Protein AF-A0A5E4IDA1-F1 (afdb_monomer_lite)

Structure (mmCIF, N/CA/C/O backbone):
data_AF-A0A5E4IDA1-F1
#
_entry.id   AF-A0A5E4IDA1-F1
#
loop_
_atom_site.group_PDB
_atom_site.id
_atom_site.type_symbol
_atom_site.label_atom_id
_atom_site.label_alt_id
_atom_site.label_comp_id
_atom_site.label_asym_id
_atom_site.label_entity_id
_atom_site.label_seq_id
_atom_site.pdbx_PDB_ins_code
_atom_site.Cartn_x
_atom_site.Cartn_y
_atom_site.Cartn_z
_atom_site.occupancy
_atom_site.B_iso_or_equiv
_atom_site.auth_seq_id
_atom_site.auth_comp_id
_atom_site.auth_asym_id
_atom_site.auth_atom_id
_atom_site.pdbx_PDB_model_num
ATOM 1 N N . MET A 1 1 ? 0.642 -1.945 -26.791 1.00 78.25 1 MET A N 1
ATOM 2 C CA . MET A 1 1 ? 0.653 -0.581 -26.204 1.00 78.25 1 MET A CA 1
ATOM 3 C C . MET A 1 1 ? -0.577 -0.236 -25.346 1.00 78.25 1 MET A C 1
ATOM 5 O O . MET A 1 1 ? -0.395 0.118 -24.187 1.00 78.25 1 MET A O 1
ATOM 9 N N . ILE A 1 2 ? -1.821 -0.274 -25.864 1.00 87.00 2 ILE A N 1
ATOM 10 C CA . ILE A 1 2 ? -3.014 0.161 -25.088 1.00 87.00 2 ILE A CA 1
ATOM 11 C C . ILE A 1 2 ? -3.278 -0.725 -23.857 1.00 87.00 2 ILE A C 1
ATOM 13 O O . ILE A 1 2 ? -3.690 -0.237 -22.808 1.00 87.00 2 ILE A O 1
ATOM 17 N N . PHE A 1 3 ? -3.039 -2.029 -23.991 1.00 86.94 3 PHE A N 1
ATOM 18 C CA . PHE A 1 3 ? -3.317 -3.024 -22.959 1.00 86.94 3 PHE A CA 1
ATOM 19 C C . PHE A 1 3 ? -2.352 -2.883 -21.775 1.00 86.94 3 PHE A C 1
ATOM 21 O O . PHE A 1 3 ? -2.758 -2.919 -20.619 1.00 86.94 3 PHE A O 1
ATOM 28 N N . GLU A 1 4 ? -1.084 -2.626 -22.069 1.00 82.62 4 GLU A N 1
ATOM 29 C CA . GLU A 1 4 ? -0.014 -2.376 -21.112 1.00 82.62 4 GLU A CA 1
ATOM 30 C C . GLU A 1 4 ? -0.283 -1.086 -20.329 1.00 82.62 4 GLU A C 1
ATOM 32 O O . GLU A 1 4 ? -0.172 -1.073 -19.105 1.00 82.62 4 GLU A O 1
ATOM 37 N N . ILE A 1 5 ? -0.730 -0.024 -21.014 1.00 84.06 5 ILE A N 1
ATOM 38 C CA . ILE A 1 5 ? -1.144 1.231 -20.371 1.00 84.06 5 ILE A CA 1
ATOM 39 C C . ILE A 1 5 ? -2.334 0.995 -19.430 1.00 84.06 5 ILE A C 1
ATOM 41 O O . ILE A 1 5 ? -2.315 1.472 -18.296 1.00 84.06 5 ILE A O 1
ATOM 45 N N . LEU A 1 6 ? -3.346 0.231 -19.857 1.00 91.00 6 LEU A N 1
ATOM 46 C CA . LEU A 1 6 ? -4.493 -0.110 -19.007 1.00 91.00 6 LEU A CA 1
ATOM 47 C C . LEU A 1 6 ? -4.075 -0.891 -17.756 1.00 91.00 6 LEU A C 1
ATOM 49 O O . LEU A 1 6 ? -4.556 -0.588 -16.664 1.00 91.00 6 LEU A O 1
ATOM 53 N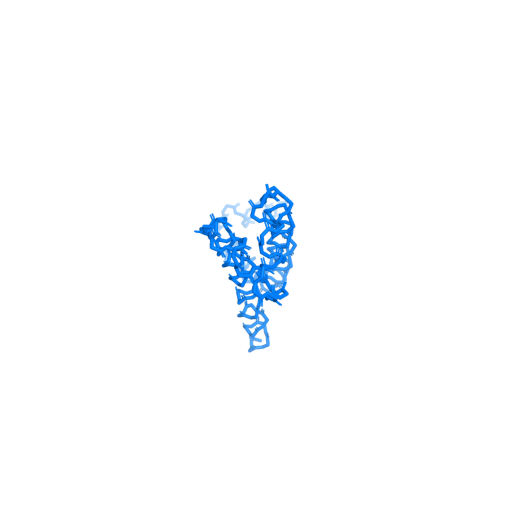 N . ILE A 1 7 ? -3.157 -1.852 -17.891 1.00 88.62 7 ILE A N 1
ATOM 54 C CA . ILE A 1 7 ? -2.617 -2.609 -16.755 1.00 88.62 7 ILE A CA 1
ATOM 55 C C . ILE A 1 7 ? -1.879 -1.682 -15.787 1.00 88.62 7 ILE A C 1
ATOM 57 O O . ILE A 1 7 ? -2.103 -1.761 -14.580 1.00 88.62 7 ILE A O 1
ATOM 61 N N . ILE A 1 8 ? -1.033 -0.781 -16.290 1.00 84.44 8 ILE A N 1
ATOM 62 C CA . ILE A 1 8 ? -0.301 0.172 -15.447 1.00 84.44 8 ILE A CA 1
ATOM 63 C C . ILE A 1 8 ? -1.277 1.084 -14.693 1.00 84.44 8 ILE A C 1
ATOM 65 O O . ILE A 1 8 ? -1.133 1.257 -13.485 1.00 84.44 8 ILE A O 1
ATOM 69 N N . ILE A 1 9 ? -2.303 1.616 -15.366 1.00 89.88 9 ILE A N 1
ATOM 70 C CA . ILE A 1 9 ? -3.338 2.445 -14.728 1.00 89.88 9 ILE A CA 1
ATOM 71 C C . ILE A 1 9 ? -4.067 1.659 -13.635 1.00 89.88 9 ILE A C 1
ATOM 73 O O . ILE A 1 9 ? -4.247 2.171 -12.529 1.00 89.88 9 ILE A O 1
ATOM 77 N N . LEU A 1 10 ? -4.445 0.408 -13.907 1.00 92.00 10 LEU A N 1
ATOM 78 C CA . LEU A 1 10 ? -5.089 -0.452 -12.918 1.00 92.00 10 LEU A CA 1
ATOM 79 C C . LEU A 1 10 ? -4.190 -0.660 -11.691 1.00 92.00 10 LEU A C 1
ATOM 81 O O . LEU A 1 10 ? -4.647 -0.503 -10.561 1.00 92.00 10 LEU A O 1
ATOM 85 N N . LEU A 1 11 ? -2.906 -0.958 -11.903 1.00 89.31 11 LEU A N 1
ATOM 86 C CA . LEU A 1 11 ? -1.934 -1.156 -10.826 1.00 89.31 11 LEU A CA 1
ATOM 87 C C . LEU A 1 11 ? -1.730 0.119 -9.993 1.00 89.31 11 LEU A C 1
ATOM 89 O O . LEU A 1 11 ? -1.651 0.032 -8.766 1.00 89.31 11 LEU A O 1
ATOM 93 N N . ILE A 1 12 ? -1.716 1.297 -10.626 1.00 88.94 12 ILE A N 1
ATOM 94 C CA . ILE A 1 12 ? -1.656 2.599 -9.939 1.00 88.94 12 ILE A CA 1
ATOM 95 C C . ILE A 1 12 ? -2.895 2.807 -9.063 1.00 88.94 12 ILE A C 1
ATOM 97 O O . ILE A 1 12 ? -2.761 3.183 -7.898 1.00 88.94 12 ILE A O 1
ATOM 101 N N . ILE A 1 13 ? -4.092 2.533 -9.591 1.00 94.75 13 ILE A N 1
ATOM 102 C CA . ILE A 1 13 ? -5.346 2.668 -8.836 1.00 94.75 13 ILE A CA 1
ATOM 103 C C . ILE A 1 13 ? -5.335 1.737 -7.624 1.00 94.75 13 ILE A C 1
ATOM 105 O O . ILE A 1 13 ? -5.613 2.182 -6.512 1.00 94.75 13 ILE A O 1
ATOM 109 N N . VAL A 1 14 ? -4.972 0.464 -7.808 1.00 94.19 14 VAL A N 1
ATOM 110 C CA . VAL A 1 14 ? -4.902 -0.506 -6.705 1.00 94.19 14 VAL A CA 1
ATOM 111 C C . VAL A 1 14 ? -3.907 -0.044 -5.637 1.00 94.19 14 VAL A C 1
ATOM 113 O O . VAL A 1 14 ? -4.224 -0.085 -4.449 1.00 94.19 14 VAL A O 1
ATOM 116 N N . ASN A 1 15 ? -2.734 0.453 -6.037 1.00 91.50 15 ASN A N 1
ATOM 117 C CA . ASN A 1 15 ? -1.742 0.979 -5.101 1.00 91.50 15 ASN A CA 1
ATOM 118 C C . ASN A 1 15 ? -2.282 2.184 -4.307 1.00 91.50 15 ASN A C 1
ATOM 120 O O . ASN A 1 15 ? -2.172 2.220 -3.080 1.00 91.50 15 ASN A O 1
ATOM 124 N N . GLY A 1 16 ? -2.948 3.116 -4.995 1.00 93.06 16 GLY A N 1
ATOM 125 C CA . GLY A 1 16 ? -3.606 4.266 -4.379 1.00 93.06 16 GLY A CA 1
ATOM 126 C C . GLY A 1 16 ? -4.693 3.862 -3.382 1.00 93.06 16 GLY A C 1
ATOM 127 O O . GLY A 1 16 ? -4.734 4.394 -2.276 1.00 93.06 16 GLY A O 1
ATOM 128 N N . LEU A 1 17 ? -5.531 2.877 -3.719 1.00 94.81 17 LEU A N 1
ATOM 129 C CA . LEU A 1 17 ? -6.573 2.366 -2.822 1.00 94.81 17 LEU A CA 1
ATOM 130 C C . LEU A 1 17 ? -5.990 1.746 -1.546 1.00 94.81 17 LEU A C 1
ATOM 132 O O . LEU A 1 17 ? -6.508 1.991 -0.452 1.00 94.81 17 LEU A O 1
ATOM 136 N N . LEU A 1 18 ? -4.903 0.979 -1.664 1.00 91.25 18 LEU A N 1
ATOM 137 C CA . LEU A 1 18 ? -4.213 0.398 -0.510 1.00 91.25 18 LEU A CA 1
ATOM 138 C C . LEU A 1 18 ? -3.632 1.489 0.404 1.00 91.25 18 LEU A C 1
ATOM 140 O O . LEU A 1 18 ? -3.861 1.460 1.614 1.00 91.25 18 LEU A O 1
ATOM 144 N N . ALA A 1 19 ? -2.951 2.483 -0.175 1.00 91.12 19 ALA A N 1
ATOM 145 C CA . ALA A 1 19 ? -2.367 3.599 0.568 1.00 91.12 19 ALA A CA 1
ATOM 146 C C . ALA A 1 19 ? -3.434 4.470 1.257 1.00 91.12 19 ALA A C 1
ATOM 148 O O . ALA A 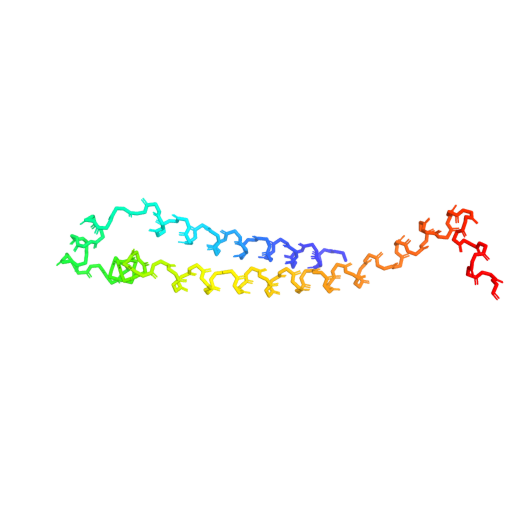1 19 ? -3.297 4.822 2.430 1.00 91.12 19 ALA A O 1
ATOM 149 N N . ILE A 1 20 ? -4.534 4.779 0.561 1.00 94.31 20 ILE A N 1
ATOM 150 C CA . ILE A 1 20 ? -5.650 5.549 1.126 1.00 94.31 20 ILE A CA 1
ATOM 151 C C . ILE A 1 20 ? -6.306 4.780 2.275 1.00 94.31 20 ILE A C 1
ATOM 153 O O . ILE A 1 20 ? -6.639 5.386 3.288 1.00 94.31 20 ILE A O 1
ATOM 157 N N . SER A 1 21 ? -6.452 3.457 2.163 1.00 91.25 21 SER A N 1
ATOM 158 C CA . SER A 1 21 ? -7.028 2.629 3.233 1.00 91.25 21 SER A CA 1
ATOM 159 C C . SER A 1 21 ? -6.180 2.667 4.510 1.00 91.25 21 SER A C 1
ATOM 161 O O . SER A 1 21 ? -6.716 2.848 5.605 1.00 91.25 21 SER A O 1
ATOM 163 N N . GLU A 1 22 ? -4.853 2.563 4.386 1.00 91.25 22 GLU A N 1
ATOM 164 C CA . GLU A 1 22 ? -3.919 2.712 5.512 1.00 91.25 22 GLU A CA 1
ATOM 165 C C . GLU A 1 22 ? -4.039 4.095 6.166 1.00 91.25 22 GLU A C 1
ATOM 167 O O . GLU A 1 22 ? -4.143 4.218 7.394 1.00 91.25 22 GLU A O 1
ATOM 172 N N . MET A 1 23 ? -4.050 5.142 5.337 1.00 91.69 23 MET A N 1
ATOM 173 C CA . MET A 1 23 ? -4.108 6.525 5.793 1.00 91.69 23 MET A CA 1
ATOM 174 C C . MET A 1 23 ? -5.449 6.843 6.459 1.00 91.69 23 MET A C 1
ATOM 176 O O . MET A 1 23 ? -5.472 7.456 7.523 1.00 91.69 23 MET A O 1
ATOM 180 N N . ALA A 1 24 ? -6.561 6.366 5.897 1.00 91.75 24 ALA A N 1
ATOM 181 C CA . ALA A 1 24 ? -7.900 6.543 6.445 1.00 91.75 24 ALA A CA 1
ATOM 182 C C . ALA A 1 24 ? -8.015 5.950 7.854 1.00 91.75 24 ALA A C 1
ATOM 184 O O . ALA A 1 24 ? -8.525 6.610 8.761 1.00 91.75 24 ALA A O 1
ATOM 185 N N . VAL A 1 25 ? -7.490 4.741 8.074 1.00 90.62 25 VAL A N 1
ATOM 186 C CA . VAL A 1 25 ? -7.496 4.116 9.405 1.00 90.62 25 VAL A CA 1
ATOM 187 C C . VAL A 1 25 ? -6.557 4.845 10.367 1.00 90.62 25 VAL A C 1
ATOM 189 O O . VAL A 1 25 ? -6.925 5.081 11.516 1.00 90.62 25 VAL A O 1
ATOM 192 N N . THR A 1 26 ? -5.376 5.259 9.905 1.00 89.62 26 THR A N 1
ATOM 193 C CA . THR A 1 26 ? -4.386 5.974 10.732 1.00 89.62 26 THR A CA 1
ATOM 194 C C . THR A 1 26 ? -4.876 7.360 11.167 1.00 89.62 26 THR A C 1
ATOM 196 O O . THR A 1 26 ? -4.605 7.783 12.289 1.00 89.62 26 THR A O 1
ATOM 199 N N . LEU A 1 27 ? -5.616 8.063 10.304 1.00 90.12 27 LEU A N 1
ATOM 200 C CA . LEU A 1 27 ? -6.187 9.384 10.589 1.00 90.12 27 LEU A CA 1
ATOM 201 C C . LEU A 1 27 ? -7.509 9.315 11.367 1.00 90.12 27 LEU A C 1
ATOM 203 O O . LEU A 1 27 ? -7.966 10.325 11.910 1.00 90.12 27 LEU A O 1
ATOM 207 N N . SER A 1 28 ? -8.145 8.146 11.426 1.00 91.62 28 SER A N 1
ATOM 208 C CA . SER A 1 28 ? -9.427 7.988 12.102 1.00 91.62 28 SER A CA 1
ATOM 209 C C . SER A 1 28 ? -9.294 8.128 13.616 1.00 91.62 28 SER A C 1
ATOM 211 O O . SER A 1 28 ? -8.443 7.522 14.270 1.00 91.62 28 SER A O 1
ATOM 213 N N . ARG A 1 29 ? -10.207 8.897 14.216 1.00 93.75 29 ARG A N 1
ATOM 214 C CA . ARG A 1 29 ? -10.300 9.010 15.675 1.00 93.75 29 ARG A CA 1
ATOM 215 C C . ARG A 1 29 ? -10.903 7.733 16.253 1.00 93.75 29 ARG A C 1
ATOM 217 O O . ARG A 1 29 ? -12.065 7.422 15.995 1.00 93.75 29 ARG A O 1
ATOM 224 N N . LYS A 1 30 ? -10.137 7.032 17.097 1.00 91.69 30 LYS A N 1
ATOM 225 C CA . LYS A 1 30 ? -10.564 5.776 17.744 1.00 91.69 30 LYS A CA 1
ATOM 226 C C . LYS A 1 30 ? -11.890 5.905 18.497 1.00 91.69 30 LYS A C 1
ATOM 228 O O . LYS A 1 30 ? -12.696 4.985 18.448 1.00 91.69 30 LYS A O 1
ATOM 233 N N . SER A 1 31 ? -12.134 7.043 19.151 1.00 93.88 31 SER A N 1
ATOM 234 C CA . SER A 1 31 ? -13.380 7.311 19.884 1.00 93.88 31 SER A CA 1
ATOM 235 C C . SER A 1 31 ? -14.616 7.299 18.979 1.00 93.88 31 SER A C 1
ATOM 237 O O . SER A 1 31 ? 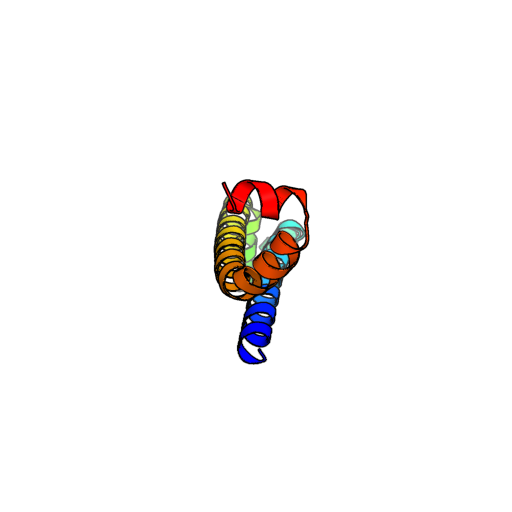-15.632 6.714 19.343 1.00 93.88 31 SER A O 1
ATOM 239 N N . ILE A 1 32 ? -14.510 7.879 17.780 1.00 93.69 32 ILE A N 1
ATOM 240 C CA . ILE A 1 32 ? -15.592 7.909 16.786 1.00 93.69 32 ILE A CA 1
ATOM 241 C C . ILE A 1 32 ? -15.852 6.497 16.256 1.00 93.69 32 ILE A C 1
ATOM 243 O O . ILE A 1 32 ? -16.993 6.048 16.211 1.00 93.69 32 ILE A O 1
ATOM 247 N N . LEU A 1 33 ? -14.792 5.758 15.919 1.00 93.62 33 LEU A N 1
ATOM 248 C CA . LEU A 1 33 ? -14.910 4.370 15.461 1.00 93.62 33 LEU A CA 1
ATOM 249 C C . LEU A 1 33 ? -15.537 3.458 16.525 1.00 93.62 33 LEU A C 1
ATOM 251 O O . LEU A 1 33 ? -16.371 2.609 16.206 1.00 93.62 33 LEU A O 1
ATOM 255 N N . GLN A 1 34 ? -15.184 3.659 17.796 1.00 94.44 34 GLN A N 1
ATOM 256 C CA . GLN A 1 34 ? -15.770 2.918 18.908 1.00 94.44 34 GLN A CA 1
ATOM 257 C C . GLN A 1 34 ? -17.270 3.196 19.048 1.00 94.44 34 GLN A C 1
ATOM 259 O O . GLN A 1 34 ? -18.041 2.269 19.286 1.00 94.44 34 GLN A O 1
ATOM 264 N N . GLN A 1 35 ? -17.689 4.456 18.900 1.00 96.12 35 GLN A N 1
ATOM 265 C CA . GLN A 1 35 ? -19.101 4.828 18.923 1.00 96.12 35 GLN A CA 1
ATOM 266 C C . GLN A 1 35 ? -19.863 4.169 17.765 1.00 96.12 35 GLN A C 1
ATOM 268 O O . GLN A 1 35 ? -20.839 3.466 18.008 1.00 96.12 35 GLN A O 1
ATOM 273 N N . LEU A 1 36 ? -19.366 4.298 16.534 1.00 94.12 36 LEU A N 1
ATOM 274 C CA . LEU A 1 36 ? -19.984 3.699 15.344 1.00 94.12 36 LEU A CA 1
ATOM 275 C C . LEU A 1 36 ? -20.066 2.164 15.427 1.00 94.12 36 LEU A C 1
ATOM 277 O O . LEU A 1 36 ? -20.999 1.553 14.911 1.00 94.12 36 LEU A O 1
ATOM 281 N N . THR A 1 37 ? -19.110 1.529 16.110 1.00 94.50 37 THR A N 1
ATOM 282 C CA . THR A 1 37 ? -19.155 0.087 16.397 1.00 94.50 37 THR A CA 1
ATOM 283 C C . THR A 1 37 ? -20.314 -0.259 17.336 1.00 94.50 37 THR A C 1
ATOM 285 O O . THR A 1 37 ? -21.002 -1.254 17.112 1.00 94.50 37 THR A O 1
ATOM 288 N N . LYS A 1 38 ? -20.567 0.562 18.368 1.00 94.38 38 LYS A N 1
ATOM 289 C CA . LYS A 1 38 ? -21.715 0.390 19.280 1.00 94.38 38 LYS A CA 1
ATOM 290 C C . LYS A 1 38 ? -23.056 0.617 18.576 1.00 94.38 38 LYS A C 1
ATOM 292 O O . LYS A 1 38 ? -24.039 -0.007 18.951 1.00 94.38 38 LYS A O 1
ATOM 297 N N . GLU A 1 39 ? -23.078 1.464 17.550 1.00 95.19 39 GLU A N 1
ATOM 298 C CA . GLU A 1 39 ? -24.243 1.719 16.689 1.00 95.19 39 GLU A CA 1
ATOM 299 C C . GLU A 1 39 ? -24.483 0.605 15.645 1.00 95.19 39 GLU A C 1
ATOM 301 O O . GLU A 1 39 ? -25.447 0.662 14.887 1.00 95.19 39 GLU A O 1
ATOM 306 N N . GLY A 1 40 ? -23.639 -0.436 15.614 1.00 93.25 40 GLY A N 1
ATOM 307 C CA . GLY A 1 40 ? -23.829 -1.624 14.776 1.00 93.25 40 GLY A CA 1
ATOM 308 C C . GLY A 1 40 ? -23.133 -1.582 13.412 1.00 93.25 40 GLY A C 1
ATOM 309 O O . GLY A 1 40 ? -23.338 -2.483 12.599 1.00 93.25 40 GLY A O 1
ATOM 310 N N . SER A 1 41 ? -22.283 -0.585 13.141 1.00 94.81 41 SER A N 1
ATOM 311 C CA . SER A 1 41 ? -21.535 -0.517 11.880 1.00 94.81 41 SER A CA 1
ATOM 312 C C . SER A 1 41 ? -20.423 -1.571 11.831 1.00 94.81 41 SER A C 1
ATOM 314 O O . SER A 1 41 ? -19.396 -1.471 12.508 1.00 94.81 41 SER A O 1
ATOM 316 N N . SER A 1 42 ? -20.609 -2.583 10.981 1.00 90.94 42 SER A N 1
ATOM 317 C CA . SER A 1 42 ? -19.630 -3.654 10.756 1.00 90.94 42 SER A CA 1
ATOM 318 C C . SER A 1 42 ? -18.301 -3.125 10.206 1.00 90.94 42 SER A C 1
ATOM 320 O O . SER A 1 42 ? -17.238 -3.563 10.643 1.00 90.94 42 SER A O 1
ATOM 322 N N . GLY A 1 43 ? -18.346 -2.133 9.311 1.00 89.62 43 GLY A N 1
ATOM 323 C CA . GLY A 1 43 ? -17.150 -1.467 8.789 1.00 89.62 43 GLY A CA 1
ATOM 324 C C . GLY A 1 43 ? -16.395 -0.688 9.869 1.00 89.62 43 GLY A C 1
ATOM 325 O O . GLY A 1 43 ? -15.167 -0.748 9.928 1.00 89.62 43 GLY A O 1
ATOM 326 N N . ALA A 1 44 ? -17.120 -0.023 10.776 1.00 92.56 44 ALA A N 1
ATOM 327 C CA . ALA A 1 44 ? -16.504 0.677 11.901 1.00 92.56 44 ALA A CA 1
ATOM 328 C C . ALA A 1 44 ? -15.819 -0.283 12.876 1.00 92.56 44 ALA A C 1
ATOM 330 O O . ALA A 1 44 ? -14.757 0.055 13.392 1.00 92.56 44 ALA A O 1
ATOM 331 N N . LYS A 1 45 ? -16.371 -1.488 13.071 1.00 93.69 45 LYS A N 1
ATOM 332 C CA . LYS A 1 45 ? -15.750 -2.528 13.900 1.00 93.69 45 LYS A CA 1
ATOM 333 C C . LYS A 1 45 ? -14.375 -2.930 13.363 1.00 93.69 45 LYS A C 1
ATOM 335 O O . LYS A 1 45 ? -13.396 -2.905 14.102 1.00 93.69 45 LYS A O 1
ATOM 340 N N . VAL A 1 46 ? -14.292 -3.236 12.069 1.00 91.94 46 VAL A N 1
ATOM 341 C CA . VAL A 1 46 ? -13.033 -3.622 11.410 1.00 91.94 46 VAL A CA 1
ATOM 342 C C . VAL A 1 46 ? -12.020 -2.474 11.451 1.00 91.94 46 VAL A C 1
ATOM 344 O O . VAL A 1 46 ? -10.860 -2.669 11.812 1.00 91.94 46 VAL A O 1
ATOM 347 N N . ALA A 1 47 ? -12.457 -1.251 11.141 1.00 91.44 47 ALA A N 1
ATOM 348 C CA . ALA A 1 47 ? -11.599 -0.074 11.221 1.00 91.44 47 ALA A CA 1
ATOM 349 C C . ALA A 1 47 ? -11.128 0.209 12.660 1.00 91.44 47 ALA A C 1
ATOM 351 O O . ALA A 1 47 ? -9.987 0.619 12.855 1.00 91.44 47 ALA A O 1
ATOM 352 N N . PHE A 1 48 ? -11.968 -0.033 13.672 1.00 93.31 48 PHE A N 1
ATOM 353 C CA . PHE A 1 48 ? -11.610 0.109 15.084 1.00 93.31 48 PHE A CA 1
ATOM 354 C C . PHE A 1 48 ? -10.546 -0.910 15.513 1.00 93.31 48 PHE A C 1
ATOM 356 O O . PHE A 1 48 ? -9.588 -0.541 16.194 1.00 93.31 48 PHE A O 1
ATOM 363 N N . GLU A 1 49 ? -10.675 -2.168 15.082 1.00 92.06 49 GLU A N 1
ATOM 364 C CA . GLU A 1 49 ? -9.674 -3.215 15.316 1.00 92.06 49 GLU A CA 1
ATOM 365 C C . GLU A 1 49 ? -8.320 -2.832 14.699 1.00 92.06 49 GLU A C 1
ATOM 367 O O . GLU A 1 49 ? -7.304 -2.813 15.401 1.00 92.06 49 GLU A O 1
ATOM 372 N N . PHE A 1 50 ? -8.303 -2.414 13.429 1.00 91.75 50 PHE A N 1
ATOM 373 C CA . PHE A 1 50 ? -7.073 -1.954 12.779 1.00 91.75 50 PHE A CA 1
ATOM 374 C C . PHE A 1 50 ? -6.518 -0.656 13.376 1.00 91.75 50 PHE A C 1
ATOM 376 O O . PHE A 1 50 ? -5.304 -0.499 13.455 1.00 91.75 50 PHE A O 1
ATOM 383 N N . ALA A 1 51 ? -7.361 0.269 13.840 1.00 90.69 51 ALA A N 1
ATOM 384 C CA . ALA A 1 51 ? -6.896 1.477 14.517 1.00 90.69 51 ALA A CA 1
ATOM 385 C C . ALA A 1 51 ? -6.251 1.159 15.880 1.00 90.69 51 ALA A C 1
ATOM 387 O O . ALA A 1 51 ? -5.350 1.878 16.323 1.00 90.69 51 ALA A O 1
ATOM 388 N N . ASN A 1 52 ? -6.682 0.092 16.564 1.00 91.50 52 ASN A N 1
ATOM 389 C CA . ASN A 1 52 ? -6.070 -0.362 17.814 1.00 91.50 52 ASN A CA 1
ATOM 390 C C . ASN A 1 52 ? -4.708 -1.024 17.607 1.00 91.50 52 ASN A C 1
ATOM 392 O O . ASN A 1 52 ? -3.799 -0.749 18.389 1.00 91.50 52 ASN A O 1
ATOM 396 N N . GLU A 1 53 ? -4.544 -1.794 16.533 1.00 90.44 53 GLU A N 1
ATOM 397 C CA . GLU A 1 53 ? -3.274 -2.419 16.157 1.00 90.44 53 GLU A CA 1
ATOM 398 C C . GLU A 1 53 ? -2.853 -2.012 14.728 1.00 90.44 53 GLU A C 1
ATOM 400 O O . GLU A 1 53 ? -2.865 -2.832 13.802 1.00 90.44 53 GLU A O 1
ATOM 405 N N . PRO A 1 54 ? -2.445 -0.742 14.516 1.00 86.25 54 PRO A N 1
ATOM 406 C CA . PRO A 1 54 ? -2.177 -0.211 13.177 1.00 86.25 54 PRO A CA 1
ATOM 407 C C . PRO A 1 54 ? -1.020 -0.934 12.490 1.00 86.25 54 PRO A C 1
ATOM 409 O O . PRO A 1 54 ? -0.963 -1.002 11.268 1.00 86.25 54 PRO A O 1
ATOM 412 N N . THR A 1 55 ? -0.104 -1.528 13.257 1.00 90.50 55 THR A N 1
ATOM 413 C CA . THR A 1 55 ? 0.999 -2.348 12.747 1.00 90.50 55 THR A CA 1
ATOM 414 C C . THR A 1 55 ? 0.532 -3.440 11.790 1.00 90.50 55 THR A C 1
ATOM 416 O O . THR A 1 55 ? 1.153 -3.596 10.745 1.00 90.50 55 THR A O 1
ATOM 419 N N . ARG A 1 56 ? -0.573 -4.141 12.078 1.00 88.62 56 ARG A N 1
ATOM 420 C CA . ARG A 1 56 ? -1.066 -5.219 11.203 1.00 88.62 56 ARG A CA 1
ATOM 421 C C . ARG A 1 56 ? -1.512 -4.703 9.841 1.00 88.62 56 ARG A C 1
ATOM 423 O O . ARG A 1 56 ? -1.103 -5.252 8.820 1.00 88.62 56 ARG A O 1
ATOM 430 N N . LEU A 1 57 ? -2.303 -3.630 9.829 1.00 90.31 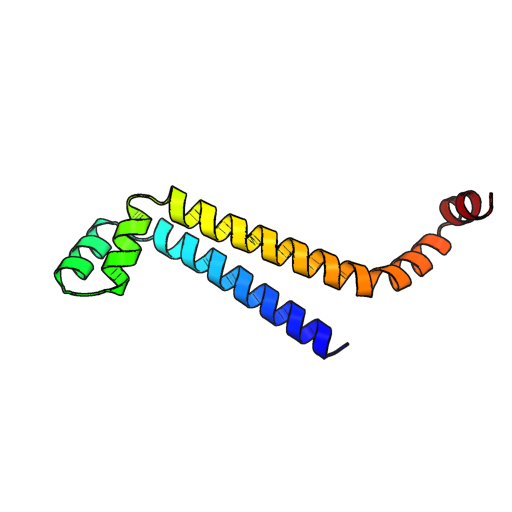57 LEU A N 1
ATOM 431 C CA . LEU A 1 57 ? -2.774 -3.011 8.591 1.00 90.31 57 LEU A CA 1
ATOM 432 C C . LEU A 1 57 ? -1.599 -2.471 7.771 1.00 90.31 57 LEU A C 1
ATOM 434 O O . LEU A 1 57 ? -1.489 -2.775 6.586 1.00 90.31 57 LEU A O 1
ATOM 438 N N . ARG A 1 58 ? -0.694 -1.724 8.418 1.00 89.69 58 ARG A N 1
ATOM 439 C CA . ARG A 1 58 ? 0.483 -1.142 7.760 1.00 89.69 58 ARG A CA 1
ATOM 440 C C . ARG A 1 58 ? 1.376 -2.215 7.141 1.00 89.69 58 ARG A C 1
ATOM 442 O O . ARG A 1 58 ? 1.822 -2.061 6.010 1.00 89.69 58 ARG A O 1
ATOM 449 N N . SER A 1 59 ? 1.611 -3.323 7.843 1.00 93.00 59 SER A N 1
ATOM 450 C CA . SER A 1 59 ? 2.396 -4.438 7.305 1.00 93.00 59 SER A CA 1
ATOM 451 C C . SER A 1 59 ? 1.716 -5.096 6.102 1.00 93.00 59 SER A C 1
ATOM 453 O O . SER A 1 59 ? 2.379 -5.328 5.094 1.00 93.00 59 SER A O 1
ATOM 455 N N . ALA A 1 60 ? 0.405 -5.348 6.164 1.00 92.19 60 ALA A N 1
ATOM 456 C CA . ALA A 1 60 ? -0.339 -5.946 5.056 1.00 92.19 60 ALA A CA 1
ATOM 457 C C . ALA A 1 60 ? -0.352 -5.047 3.805 1.00 92.19 60 ALA A C 1
ATOM 459 O O . ALA A 1 60 ? -0.029 -5.505 2.708 1.00 92.19 60 ALA A O 1
ATOM 460 N N . VAL A 1 61 ? -0.650 -3.753 3.975 1.00 93.50 61 VAL A N 1
ATOM 461 C CA . VAL A 1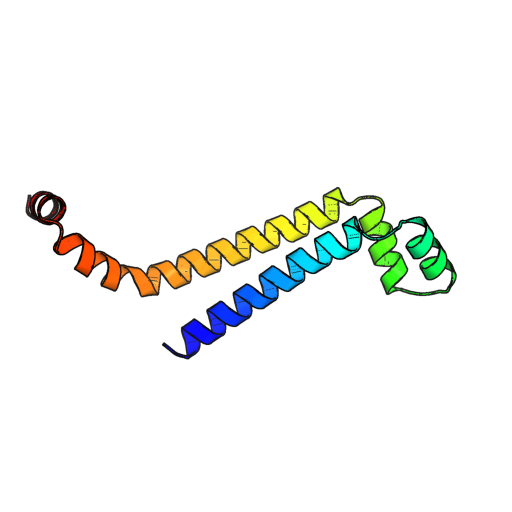 61 ? -0.648 -2.764 2.884 1.00 93.50 61 VAL A CA 1
ATOM 462 C C . VAL A 1 61 ? 0.736 -2.654 2.251 1.00 93.50 61 VAL A C 1
ATOM 464 O O . VAL A 1 61 ? 0.858 -2.681 1.027 1.00 93.50 61 VAL A O 1
ATOM 467 N N . LYS A 1 62 ? 1.796 -2.610 3.063 1.00 93.62 62 LYS A N 1
ATOM 468 C CA . LYS A 1 62 ? 3.166 -2.476 2.564 1.00 93.62 62 LYS A CA 1
ATOM 469 C C . LYS A 1 62 ? 3.639 -3.698 1.782 1.00 93.62 62 LYS A C 1
ATOM 471 O O . LYS A 1 62 ? 4.299 -3.533 0.759 1.00 93.62 62 LYS A O 1
ATOM 476 N N . ILE A 1 63 ? 3.258 -4.904 2.209 1.00 94.69 63 ILE A N 1
ATOM 477 C CA . ILE A 1 63 ? 3.486 -6.129 1.430 1.00 94.69 63 ILE A CA 1
ATOM 478 C C . ILE A 1 63 ? 2.764 -6.032 0.079 1.00 94.69 63 ILE A C 1
ATOM 480 O O . ILE A 1 63 ? 3.379 -6.296 -0.953 1.00 94.69 63 ILE A O 1
ATOM 484 N N . GLY A 1 64 ? 1.506 -5.579 0.067 1.00 92.50 64 GLY A N 1
ATOM 485 C CA . GLY A 1 64 ? 0.748 -5.357 -1.167 1.00 92.50 64 GLY A CA 1
ATOM 486 C C . GLY A 1 64 ? 1.421 -4.356 -2.112 1.00 92.50 64 GLY A C 1
ATOM 487 O O . GLY A 1 64 ? 1.569 -4.634 -3.300 1.00 92.50 64 GLY A O 1
ATOM 488 N N . ILE A 1 65 ? 1.907 -3.228 -1.589 1.00 92.69 65 ILE A N 1
ATOM 489 C CA . ILE A 1 65 ? 2.633 -2.211 -2.366 1.00 92.69 65 ILE A CA 1
ATOM 490 C C . ILE A 1 65 ? 3.905 -2.792 -2.989 1.00 92.69 65 ILE A C 1
ATOM 492 O O . ILE A 1 65 ? 4.162 -2.552 -4.167 1.00 92.69 65 ILE A O 1
ATOM 496 N N . VAL A 1 66 ? 4.688 -3.566 -2.230 1.00 94.44 66 VAL A N 1
ATOM 497 C CA . VAL A 1 66 ? 5.911 -4.199 -2.746 1.00 94.44 66 VAL A CA 1
ATOM 498 C C . VAL A 1 66 ? 5.575 -5.209 -3.840 1.00 94.44 66 VAL A C 1
ATOM 500 O O . VAL A 1 66 ? 6.170 -5.145 -4.910 1.00 94.44 66 VAL A O 1
ATOM 503 N N . MET A 1 67 ? 4.585 -6.079 -3.619 1.00 94.31 67 MET A N 1
ATOM 504 C CA . MET A 1 67 ? 4.142 -7.050 -4.627 1.00 94.31 67 MET A CA 1
ATOM 505 C C . MET A 1 67 ? 3.705 -6.365 -5.928 1.00 94.31 67 MET A C 1
ATOM 507 O O . MET A 1 67 ? 4.144 -6.755 -7.009 1.00 94.31 67 MET A O 1
ATOM 511 N N . LEU A 1 68 ? 2.890 -5.310 -5.832 1.00 92.50 68 LEU A N 1
ATOM 512 C CA . LEU A 1 68 ? 2.460 -4.526 -6.993 1.00 92.50 68 LEU A CA 1
ATOM 513 C C . LEU A 1 68 ? 3.648 -3.850 -7.685 1.00 92.50 68 LEU A C 1
ATOM 515 O O . LEU A 1 68 ? 3.748 -3.903 -8.908 1.00 92.50 68 LEU A O 1
ATOM 519 N N . GLY A 1 69 ? 4.567 -3.259 -6.918 1.00 90.69 69 GLY A N 1
ATOM 520 C CA . GLY A 1 69 ? 5.776 -2.630 -7.447 1.00 90.69 69 GLY A CA 1
ATOM 521 C C . GLY A 1 69 ? 6.667 -3.614 -8.205 1.00 90.69 69 GLY A C 1
ATOM 522 O O . GLY A 1 69 ? 7.143 -3.295 -9.292 1.00 90.69 69 GLY A O 1
ATOM 523 N N . THR A 1 70 ? 6.839 -4.834 -7.690 1.00 92.38 70 THR A N 1
ATOM 524 C CA . THR A 1 70 ? 7.580 -5.897 -8.380 1.00 92.38 70 THR A CA 1
ATOM 525 C C . THR A 1 70 ? 6.905 -6.297 -9.692 1.00 92.38 70 THR A C 1
ATOM 527 O O . THR A 1 70 ? 7.590 -6.406 -10.706 1.00 92.38 70 THR A O 1
ATOM 530 N N . LEU A 1 71 ? 5.577 -6.458 -9.714 1.00 89.81 71 LEU A N 1
ATOM 531 C CA . LEU A 1 71 ? 4.838 -6.768 -10.946 1.00 89.81 71 LEU A CA 1
ATOM 532 C C . LEU A 1 71 ? 4.991 -5.662 -11.997 1.00 89.81 71 LEU A C 1
ATOM 534 O O . LEU A 1 71 ? 5.281 -5.958 -13.156 1.00 89.81 71 LEU A O 1
ATOM 538 N N . VAL A 1 72 ? 4.861 -4.394 -11.590 1.00 88.06 72 VAL A N 1
ATOM 539 C CA . VAL A 1 72 ? 5.103 -3.240 -12.471 1.00 88.06 72 VAL A CA 1
ATOM 540 C C . VAL A 1 72 ? 6.537 -3.251 -12.997 1.00 88.06 72 VAL A C 1
ATOM 542 O O . VAL A 1 72 ? 6.741 -3.035 -14.186 1.00 88.06 72 VAL A O 1
ATOM 545 N N . GLY A 1 73 ? 7.524 -3.528 -12.142 1.00 88.50 73 GLY A N 1
ATOM 546 C CA . GLY A 1 73 ? 8.934 -3.587 -12.530 1.00 88.50 73 GLY A CA 1
ATOM 547 C C . GLY A 1 73 ? 9.227 -4.676 -13.562 1.00 88.50 73 GLY A C 1
ATOM 548 O O . GLY A 1 73 ? 9.932 -4.415 -14.532 1.00 88.50 73 GLY A O 1
ATOM 549 N N . ILE A 1 74 ? 8.648 -5.869 -13.400 1.00 90.00 74 ILE A N 1
ATOM 550 C CA . ILE A 1 74 ? 8.799 -6.973 -14.360 1.00 90.00 74 ILE A CA 1
ATOM 551 C C . ILE A 1 74 ? 8.160 -6.608 -15.704 1.00 90.00 74 ILE A C 1
ATOM 553 O O . ILE A 1 74 ? 8.809 -6.712 -16.743 1.00 90.00 74 ILE A O 1
ATOM 557 N N . LEU A 1 75 ? 6.904 -6.150 -15.691 1.00 85.06 75 LEU A N 1
ATOM 558 C CA . LEU A 1 75 ? 6.180 -5.784 -16.912 1.00 85.06 75 LEU A CA 1
ATOM 559 C C . LEU A 1 75 ? 6.846 -4.604 -17.627 1.00 85.06 75 LEU A C 1
ATOM 561 O O . LEU A 1 75 ? 7.053 -4.647 -18.837 1.00 85.06 75 LEU A O 1
ATOM 565 N N . GLY A 1 76 ? 7.231 -3.574 -16.873 1.00 83.38 76 GLY A N 1
ATOM 566 C CA . GLY A 1 76 ? 7.968 -2.425 -17.382 1.00 83.38 76 GLY A CA 1
ATOM 567 C C . GLY A 1 76 ? 9.322 -2.833 -17.951 1.00 83.38 76 GLY A C 1
ATOM 568 O O . GLY A 1 76 ? 9.665 -2.396 -19.040 1.00 83.38 76 GLY A O 1
ATOM 569 N N . GLY A 1 77 ? 10.056 -3.721 -17.278 1.00 86.38 77 GLY A N 1
ATOM 570 C CA . GLY A 1 77 ? 11.333 -4.248 -17.756 1.00 86.38 77 GLY A CA 1
ATOM 571 C C . GLY A 1 77 ? 11.213 -4.962 -19.101 1.00 86.38 77 GLY A C 1
ATOM 572 O O . GLY A 1 77 ? 11.986 -4.664 -20.002 1.00 86.38 77 GLY A O 1
ATOM 573 N N . LEU A 1 78 ? 10.212 -5.832 -19.274 1.00 85.06 78 LEU A N 1
ATOM 574 C CA . LEU A 1 78 ? 9.973 -6.529 -20.546 1.00 85.06 78 LEU A CA 1
ATOM 575 C C . LEU A 1 78 ? 9.656 -5.567 -21.702 1.00 85.06 78 LEU A C 1
ATOM 577 O O . LEU A 1 78 ? 10.056 -5.819 -22.831 1.00 85.06 78 LEU A O 1
ATOM 581 N N . ILE A 1 79 ? 8.953 -4.466 -21.426 1.00 83.50 79 ILE A N 1
ATOM 582 C CA . ILE A 1 79 ? 8.557 -3.481 -22.446 1.00 83.50 79 ILE A CA 1
ATOM 583 C C . ILE A 1 79 ? 9.687 -2.476 -22.733 1.00 83.50 79 ILE A C 1
ATOM 585 O O . ILE A 1 79 ? 9.857 -2.020 -23.865 1.00 83.50 79 ILE A O 1
ATOM 589 N N . LEU A 1 80 ? 10.449 -2.083 -21.708 1.00 83.88 80 LEU A N 1
ATOM 590 C CA . LEU A 1 80 ? 11.492 -1.061 -21.815 1.00 83.88 80 LEU A CA 1
ATOM 591 C C . LEU A 1 80 ? 12.856 -1.631 -22.212 1.00 83.88 80 LEU A C 1
ATOM 593 O O . LEU A 1 80 ? 13.679 -0.848 -22.680 1.00 83.88 80 LEU A O 1
ATOM 597 N N . ALA A 1 81 ? 13.112 -2.933 -22.043 1.00 86.06 81 ALA A N 1
ATOM 598 C CA . ALA A 1 81 ? 14.424 -3.538 -22.285 1.00 86.06 81 ALA A CA 1
ATOM 599 C C . ALA A 1 81 ? 14.980 -3.214 -23.678 1.00 86.06 81 ALA A C 1
ATOM 601 O O . ALA A 1 81 ? 16.094 -2.705 -23.782 1.00 86.06 81 ALA A O 1
ATOM 602 N N . ASP A 1 82 ? 14.189 -3.429 -24.730 1.00 84.25 82 ASP A N 1
ATOM 603 C CA . ASP A 1 82 ? 14.639 -3.228 -26.112 1.00 84.25 82 ASP A CA 1
ATOM 604 C C . ASP A 1 82 ? 14.902 -1.749 -26.421 1.00 84.25 82 ASP A C 1
ATOM 606 O O . ASP A 1 82 ? 15.932 -1.386 -26.991 1.00 84.25 82 ASP A O 1
ATOM 610 N N . ASN A 1 83 ? 14.002 -0.868 -25.979 1.00 85.31 83 ASN A N 1
ATOM 611 C CA . ASN A 1 83 ? 14.155 0.577 -26.157 1.00 85.31 83 ASN A CA 1
ATOM 612 C C . ASN A 1 83 ? 15.381 1.108 -25.403 1.00 85.31 83 ASN A C 1
ATOM 614 O O . ASN A 1 83 ? 16.120 1.949 -25.913 1.00 85.31 83 ASN A O 1
ATOM 618 N N . LEU A 1 84 ? 15.612 0.599 -24.192 1.00 84.81 84 LEU A N 1
ATOM 619 C CA . LEU A 1 84 ? 16.757 0.973 -23.377 1.00 84.81 84 LEU A CA 1
ATOM 620 C C . LEU A 1 84 ? 18.064 0.448 -23.983 1.00 84.81 84 LEU A C 1
ATOM 622 O O . LEU A 1 84 ? 19.048 1.181 -24.003 1.00 84.81 84 LEU A O 1
ATOM 626 N N . ALA A 1 85 ? 18.073 -0.768 -24.533 1.00 86.00 85 ALA A N 1
ATOM 627 C CA . ALA A 1 85 ? 19.231 -1.328 -25.225 1.00 86.00 85 ALA A CA 1
ATOM 628 C C . ALA A 1 85 ? 19.658 -0.462 -26.421 1.00 86.00 85 ALA A C 1
ATOM 630 O O . ALA A 1 85 ? 20.843 -0.156 -26.561 1.00 86.00 85 ALA A O 1
ATOM 631 N N . LEU A 1 86 ? 18.703 0.008 -27.232 1.00 85.56 86 LEU A N 1
ATOM 632 C CA . LEU A 1 86 ? 18.982 0.902 -28.363 1.00 85.56 86 LEU A CA 1
ATOM 633 C C . LEU A 1 86 ? 19.620 2.225 -27.921 1.00 85.56 86 LEU A C 1
ATOM 635 O O . LEU A 1 86 ? 20.573 2.687 -28.547 1.00 85.56 86 LEU A O 1
ATOM 639 N N . VAL A 1 87 ? 19.132 2.821 -26.830 1.00 86.94 87 VAL A N 1
ATOM 640 C CA . VAL A 1 87 ? 19.709 4.054 -26.268 1.00 86.94 87 VAL A CA 1
ATOM 641 C C . VAL A 1 87 ? 21.108 3.796 -25.703 1.00 86.94 87 VAL A C 1
ATOM 643 O O . VAL A 1 87 ? 22.020 4.590 -25.926 1.00 86.94 87 VAL A O 1
ATOM 646 N N . LEU A 1 88 ? 21.312 2.676 -25.007 1.00 85.38 88 LEU A N 1
ATOM 647 C CA . LEU A 1 88 ? 22.611 2.319 -24.433 1.00 85.38 88 LEU A CA 1
ATOM 648 C C . LEU A 1 88 ? 23.669 2.055 -25.514 1.00 85.38 88 LEU A C 1
ATOM 650 O O . LEU A 1 88 ? 24.819 2.447 -25.336 1.00 85.38 88 LEU A O 1
ATOM 654 N N . MET A 1 89 ? 23.292 1.466 -26.652 1.00 81.94 89 MET A N 1
ATOM 655 C CA . MET A 1 89 ? 24.198 1.253 -27.790 1.00 81.94 89 MET A CA 1
ATOM 656 C C . MET A 1 89 ? 24.688 2.556 -28.437 1.00 81.94 89 MET A C 1
ATOM 658 O O . MET A 1 89 ? 25.756 2.570 -29.044 1.00 81.94 89 MET A O 1
ATOM 662 N N . GLN A 1 90 ? 23.952 3.661 -28.295 1.00 82.31 90 GLN A N 1
ATOM 663 C CA . GLN A 1 90 ? 24.380 4.976 -28.790 1.00 82.31 90 GLN A CA 1
ATOM 664 C C . GLN A 1 90 ? 25.439 5.631 -27.890 1.00 82.31 90 GLN A C 1
ATOM 666 O O . GLN A 1 90 ? 26.085 6.603 -28.286 1.00 82.31 90 GLN A O 1
ATOM 671 N N . ILE A 1 91 ? 25.650 5.102 -26.682 1.00 86.19 91 ILE A N 1
ATOM 672 C CA . ILE A 1 91 ? 26.691 5.570 -25.773 1.00 86.19 91 ILE A CA 1
ATOM 673 C C . ILE A 1 91 ? 28.007 4.890 -26.164 1.00 86.19 91 ILE A C 1
ATOM 675 O O . ILE A 1 91 ? 28.209 3.700 -25.922 1.00 86.19 91 ILE A O 1
ATOM 679 N N . ASN A 1 92 ? 28.931 5.676 -26.725 1.00 72.75 92 ASN A N 1
ATOM 680 C CA . ASN A 1 92 ? 30.221 5.224 -27.273 1.00 72.75 92 ASN A CA 1
ATOM 681 C C . ASN A 1 92 ? 31.033 4.313 -26.324 1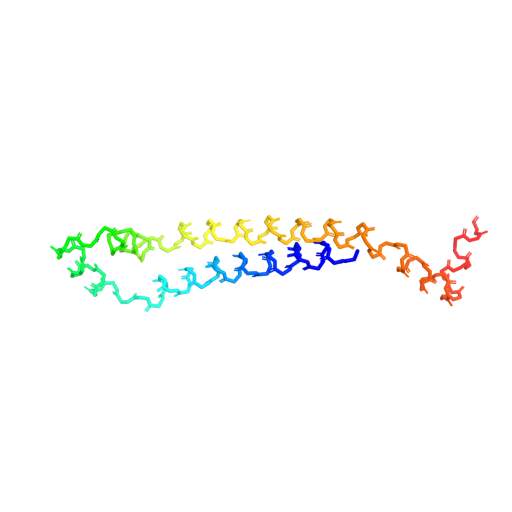.00 72.75 92 ASN A C 1
ATOM 683 O O . ASN A 1 92 ? 31.739 3.414 -26.769 1.00 72.75 92 ASN A O 1
ATOM 687 N N . LEU A 1 93 ? 30.924 4.530 -25.008 1.00 73.94 93 LEU A N 1
ATOM 688 C CA . LEU A 1 93 ? 31.626 3.747 -23.985 1.00 73.94 93 LEU A CA 1
ATOM 689 C C . LEU A 1 93 ? 31.057 2.324 -23.822 1.00 73.94 93 LEU A C 1
ATOM 691 O O . LEU A 1 93 ? 31.801 1.388 -23.552 1.00 73.94 93 LEU A O 1
ATOM 695 N N . ILE A 1 94 ? 29.744 2.158 -23.993 1.00 70.50 94 ILE A N 1
ATOM 696 C CA . ILE A 1 94 ? 29.050 0.871 -23.840 1.00 70.50 94 ILE A CA 1
ATOM 697 C C . ILE A 1 94 ? 29.211 0.037 -25.111 1.00 70.50 94 ILE A C 1
ATOM 699 O O . ILE A 1 94 ? 29.476 -1.159 -25.023 1.00 70.50 94 ILE A O 1
ATOM 703 N N . ALA A 1 95 ? 29.138 0.677 -26.282 1.00 62.59 95 ALA A N 1
ATOM 704 C CA . ALA A 1 95 ? 29.421 0.029 -27.560 1.00 62.59 95 ALA A CA 1
ATOM 705 C C . ALA A 1 95 ? 30.821 -0.614 -27.579 1.00 62.59 95 ALA A C 1
ATOM 707 O O . ALA A 1 95 ? 30.959 -1.750 -28.024 1.00 62.59 95 ALA A O 1
ATOM 708 N N . LEU A 1 96 ? 31.830 0.071 -27.021 1.00 67.81 96 LEU A N 1
ATOM 709 C CA . LEU A 1 96 ? 33.202 -0.437 -26.927 1.00 67.81 96 LEU A CA 1
ATOM 710 C C . LEU A 1 96 ? 33.311 -1.698 -26.049 1.00 67.81 96 LEU A C 1
ATOM 712 O O . LEU A 1 96 ? 33.982 -2.650 -26.436 1.00 67.81 96 LEU A O 1
ATOM 716 N N . ILE A 1 97 ? 32.642 -1.723 -24.889 1.00 71.12 97 ILE A N 1
ATOM 717 C CA . ILE A 1 97 ? 32.680 -2.860 -23.949 1.00 71.12 97 ILE A CA 1
ATOM 718 C C . ILE A 1 97 ? 31.944 -4.080 -24.513 1.00 71.12 97 ILE A C 1
ATOM 720 O O . ILE A 1 97 ? 32.401 -5.196 -24.325 1.00 71.12 97 ILE A O 1
ATOM 724 N N . VAL A 1 98 ? 30.815 -3.879 -25.197 1.00 68.06 98 VAL A N 1
ATOM 725 C CA . VAL A 1 98 ? 30.026 -4.978 -25.788 1.00 68.06 98 VAL A CA 1
ATOM 726 C C . VAL A 1 98 ? 30.702 -5.564 -27.034 1.00 68.06 98 VAL A C 1
ATOM 728 O O . VAL A 1 98 ? 30.460 -6.715 -27.381 1.00 68.06 98 VAL A O 1
ATOM 731 N N . SER A 1 99 ? 31.539 -4.778 -27.717 1.00 62.97 99 SER A N 1
ATOM 732 C CA . SER A 1 99 ? 32.296 -5.225 -28.892 1.00 62.97 99 SER A CA 1
ATOM 733 C C . SER A 1 99 ? 33.577 -6.014 -28.578 1.00 62.97 99 SER A C 1
ATOM 735 O O . SER A 1 99 ? 34.190 -6.530 -29.514 1.00 62.97 99 SER A O 1
ATOM 737 N N . LEU A 1 100 ? 33.990 -6.076 -27.305 1.00 56.91 100 LEU A N 1
ATOM 738 C CA . LEU A 1 100 ? 35.186 -6.779 -26.822 1.00 56.91 100 LEU A CA 1
ATOM 739 C C . LEU A 1 100 ? 34.816 -8.151 -26.239 1.00 56.91 100 LEU A C 1
ATOM 741 O O . LEU A 1 100 ? 35.586 -9.106 -26.479 1.00 56.91 100 LEU A O 1
#

Foldseek 3Di:
DVVLVVLVVVLVVVLVVLVVLLVVLCPDDLVVLVVVVVVPDPVSVVSNVCNVVVVVSVVVSVVSNVVSVVVNVVSCCVVCVVVVVVVQCVPPVSVVVVVD

Secondary structure (DSSP, 8-state):
-HHHHHHHHHHHHHHHHHHHHHHHHHHS-HHHHHHHHHTT-HHHHHHHHHHHSHHHHHHHHHHHHHHHHHHHHHHHHHHHHHHHHHHHHTSHHHHHHHT-

Sequence (100 aa):
MIFEILIIILLIIVNGLLAISEMAVTLSRKSILQQLTKEGSSGAKVAFEFANEPTRLRSAVKIGIVMLGTLVGILGGLILADNLALVLMQINLIALIVSL

pLDDT: mean 88.06, std 7.6, range [56.91, 96.12]

Radius of gyration: 22.09 Å; chains: 1; bounding box: 59×16×49 Å